Protein AF-A0A497NE46-F1 (afdb_monomer_lite)

pLDDT: mean 87.75, std 7.81, range 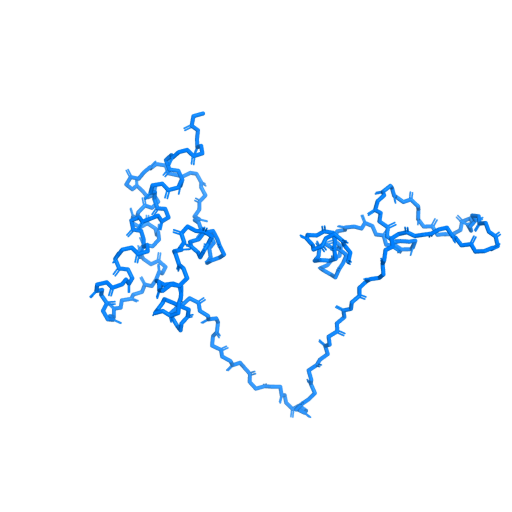[42.44, 93.88]

Structure (mmCIF, N/CA/C/O backbone):
data_AF-A0A497NE46-F1
#
_entry.id   AF-A0A497NE46-F1
#
loop_
_atom_site.group_PDB
_atom_site.id
_atom_site.type_symbol
_atom_site.label_atom_id
_atom_site.label_alt_id
_atom_site.label_comp_id
_atom_site.label_asym_id
_atom_site.label_entity_id
_atom_site.label_seq_id
_atom_site.pdbx_PDB_ins_code
_atom_site.Cartn_x
_atom_site.Cartn_y
_atom_site.Cartn_z
_atom_site.occupancy
_atom_site.B_iso_or_equiv
_atom_site.auth_seq_id
_atom_site.auth_comp_id
_atom_site.auth_asym_id
_atom_site.auth_atom_id
_atom_site.pdbx_PDB_model_num
ATOM 1 N N . MET A 1 1 ? -21.621 10.055 -6.310 1.00 42.44 1 MET A N 1
ATOM 2 C CA . MET A 1 1 ? -22.178 10.102 -4.934 1.00 42.44 1 MET A CA 1
ATOM 3 C C . MET A 1 1 ? -21.573 9.051 -3.993 1.00 42.44 1 MET A C 1
ATOM 5 O O . MET A 1 1 ? -21.725 9.188 -2.791 1.00 42.44 1 MET A O 1
ATOM 9 N N . SER A 1 2 ? -20.816 8.067 -4.496 1.00 56.44 2 SER A N 1
ATOM 10 C CA . SER A 1 2 ? -20.234 6.957 -3.716 1.00 56.44 2 SER A CA 1
ATOM 11 C C . SER A 1 2 ? -18.991 7.302 -2.876 1.00 56.44 2 SER A C 1
ATOM 13 O O . SER A 1 2 ? -18.646 6.561 -1.963 1.00 56.44 2 SER A O 1
ATOM 15 N N . ASN A 1 3 ? -18.299 8.411 -3.171 1.00 61.47 3 ASN A N 1
ATOM 16 C CA . ASN A 1 3 ? -17.055 8.759 -2.470 1.00 61.47 3 ASN A CA 1
ATOM 17 C C . ASN A 1 3 ? -17.287 9.319 -1.061 1.00 61.47 3 ASN A C 1
ATOM 19 O O . ASN A 1 3 ? -16.442 9.119 -0.196 1.00 61.47 3 ASN A O 1
ATOM 23 N N . ASN A 1 4 ? -18.412 9.997 -0.810 1.00 78.19 4 ASN A N 1
ATOM 24 C CA . ASN A 1 4 ? -18.645 10.623 0.495 1.00 78.19 4 ASN A CA 1
ATOM 25 C C . ASN A 1 4 ? -19.011 9.580 1.562 1.00 78.19 4 ASN A C 1
ATOM 27 O O . ASN A 1 4 ? -18.417 9.549 2.634 1.00 78.19 4 ASN A O 1
ATOM 31 N N . THR A 1 5 ? -19.874 8.623 1.208 1.00 86.38 5 THR A N 1
ATOM 32 C CA . THR A 1 5 ? -20.261 7.514 2.095 1.00 86.38 5 THR A CA 1
ATOM 33 C C . THR A 1 5 ? -19.079 6.613 2.455 1.00 86.38 5 THR A C 1
ATOM 35 O O . THR A 1 5 ? -18.975 6.148 3.587 1.00 86.38 5 THR A O 1
ATOM 38 N N . SER A 1 6 ? -18.142 6.397 1.523 1.00 86.25 6 SER A N 1
ATOM 39 C CA . SER A 1 6 ? -16.916 5.642 1.805 1.00 86.25 6 SER A CA 1
ATOM 40 C C . SER A 1 6 ? -15.993 6.370 2.787 1.00 86.25 6 SER A C 1
ATOM 42 O O . SER A 1 6 ? -15.397 5.719 3.645 1.00 86.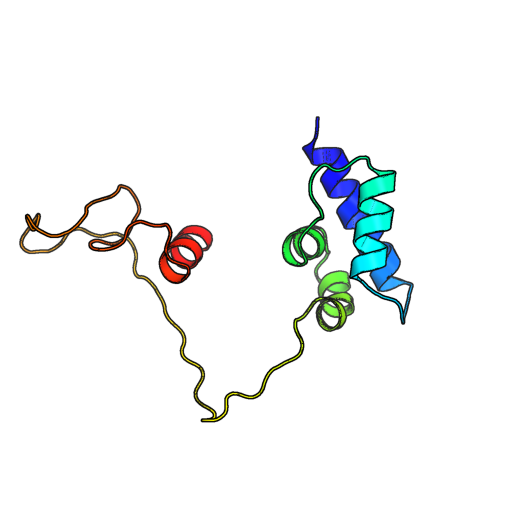25 6 SER A O 1
ATOM 44 N N . ARG A 1 7 ? -15.871 7.700 2.685 1.00 89.31 7 ARG A N 1
ATOM 45 C CA . ARG A 1 7 ? -15.066 8.503 3.621 1.00 89.31 7 ARG A CA 1
ATOM 46 C C . ARG A 1 7 ? -15.676 8.521 5.014 1.00 89.31 7 ARG A C 1
ATOM 48 O O . ARG A 1 7 ? -14.972 8.276 5.990 1.00 89.31 7 ARG A O 1
ATOM 55 N N . GLU A 1 8 ? -16.987 8.726 5.104 1.00 91.00 8 GLU A N 1
ATOM 56 C CA . GLU A 1 8 ? -17.732 8.684 6.368 1.00 91.00 8 GLU A CA 1
ATOM 57 C C . GLU A 1 8 ? -17.586 7.325 7.064 1.00 91.00 8 GLU A C 1
ATOM 59 O O . GLU A 1 8 ? -17.292 7.267 8.258 1.00 91.00 8 GLU A O 1
ATOM 64 N N . ALA A 1 9 ? -17.684 6.229 6.307 1.00 91.31 9 ALA A N 1
ATOM 65 C CA . ALA A 1 9 ? -17.449 4.884 6.818 1.00 91.31 9 ALA A CA 1
ATOM 66 C C . ALA A 1 9 ? -16.012 4.693 7.337 1.00 91.31 9 ALA A C 1
ATOM 68 O O . ALA A 1 9 ? -15.815 4.156 8.430 1.00 91.31 9 ALA A O 1
ATOM 69 N N . CYS A 1 10 ? -14.995 5.143 6.592 1.00 90.88 10 CYS A N 1
ATOM 70 C CA . CYS A 1 10 ? -13.600 5.098 7.044 1.00 90.88 10 CYS A CA 1
ATOM 71 C C . CYS A 1 10 ? -13.397 5.902 8.335 1.00 90.88 10 CYS A C 1
ATOM 73 O O . CYS A 1 10 ? -12.736 5.424 9.261 1.00 90.88 10 CYS A O 1
ATOM 75 N N . ARG A 1 11 ? -14.011 7.087 8.425 1.00 92.31 11 ARG A N 1
ATOM 76 C CA . ARG A 1 11 ? -13.951 7.946 9.610 1.00 92.31 11 ARG A CA 1
ATOM 77 C C . ARG A 1 11 ? -14.626 7.292 10.817 1.00 92.31 11 ARG A C 1
ATOM 79 O O . ARG A 1 11 ? -14.056 7.325 11.905 1.00 92.31 11 ARG A O 1
ATOM 86 N N . GLU A 1 12 ? -15.778 6.642 10.644 1.00 92.06 12 GLU A N 1
ATOM 87 C CA . GLU A 1 12 ? -16.445 5.903 11.727 1.00 92.06 12 GLU A CA 1
ATOM 88 C C . GLU A 1 12 ? -15.588 4.730 12.226 1.00 92.06 12 GLU A C 1
ATOM 90 O O . GLU A 1 12 ? -15.398 4.577 13.435 1.00 92.06 12 GLU A O 1
ATOM 95 N N . VAL A 1 13 ? -14.999 3.941 11.318 1.00 91.44 13 VAL A N 1
ATOM 96 C CA . VAL A 1 13 ? -14.064 2.866 11.698 1.00 91.44 13 VAL A CA 1
ATOM 97 C C . VAL A 1 13 ? -12.892 3.431 12.502 1.00 91.44 13 VAL A C 1
ATOM 99 O O . VAL A 1 13 ? -12.521 2.857 13.527 1.00 91.44 13 VAL A O 1
ATOM 102 N N . LEU A 1 14 ? -12.332 4.564 12.076 1.00 91.62 14 LEU A N 1
ATOM 103 C CA . LEU A 1 14 ? -11.218 5.220 12.754 1.00 91.62 14 LEU A CA 1
ATOM 104 C C . LEU A 1 14 ? -11.585 5.688 14.170 1.00 91.62 14 LEU A C 1
ATOM 106 O O . LEU A 1 14 ? -10.837 5.417 15.109 1.00 91.62 14 LEU A O 1
ATOM 110 N N . GLN A 1 15 ? -12.751 6.313 14.352 1.00 90.69 15 GLN A N 1
ATOM 111 C CA . GLN A 1 15 ? -13.217 6.730 15.678 1.00 90.69 15 GLN A CA 1
ATOM 112 C C . GLN A 1 15 ? -13.415 5.532 16.611 1.00 90.69 15 GLN A C 1
ATOM 114 O O . GLN A 1 15 ? -12.937 5.537 17.746 1.00 90.69 15 GLN A O 1
ATOM 119 N N . ILE A 1 16 ? -14.015 4.446 16.116 1.00 90.06 16 ILE A N 1
ATOM 120 C CA . ILE A 1 16 ? -14.178 3.222 16.909 1.00 90.06 16 ILE A CA 1
ATOM 121 C C . ILE A 1 16 ? -12.811 2.627 17.285 1.00 90.06 16 ILE A C 1
ATOM 123 O O . ILE A 1 16 ? -12.633 2.164 18.414 1.00 90.06 16 ILE A O 1
ATOM 127 N N . LEU A 1 17 ? -11.822 2.675 16.386 1.00 89.38 17 LEU A N 1
ATOM 128 C CA . LEU A 1 17 ? -10.457 2.224 16.672 1.00 89.38 17 LEU A CA 1
ATOM 129 C C . LEU A 1 17 ? -9.728 3.102 17.696 1.00 89.38 17 LEU A C 1
ATOM 131 O O . LEU A 1 17 ? -8.877 2.585 18.420 1.00 89.38 17 LEU A O 1
ATOM 135 N N . LEU A 1 18 ? -10.038 4.394 17.792 1.00 88.44 18 LEU A N 1
ATOM 136 C CA . LEU A 1 18 ? -9.455 5.291 18.794 1.00 88.44 18 LEU A CA 1
ATOM 137 C C . LEU A 1 18 ? -10.037 5.051 20.190 1.00 88.44 18 LEU A C 1
ATOM 139 O O . LEU A 1 18 ? -9.291 5.049 21.171 1.00 88.44 18 LEU A O 1
ATOM 143 N N . THR A 1 19 ? -11.347 4.820 20.280 1.00 87.38 19 THR A N 1
ATOM 144 C CA . THR A 1 19 ? -12.047 4.625 21.558 1.00 87.38 19 THR A CA 1
ATOM 145 C C . THR A 1 19 ? -11.879 3.209 22.105 1.00 87.38 19 THR A C 1
ATOM 147 O O . THR A 1 19 ? -11.740 3.016 23.313 1.00 87.38 19 THR A O 1
ATOM 150 N N . ARG A 1 20 ? -11.886 2.188 21.239 1.00 79.81 20 ARG A N 1
ATOM 151 C CA . ARG A 1 20 ? -11.922 0.781 21.661 1.00 79.81 20 ARG A CA 1
ATOM 152 C C . ARG A 1 20 ? -10.518 0.178 21.733 1.00 79.81 20 ARG A C 1
ATOM 154 O O . ARG A 1 20 ? -9.740 0.275 20.783 1.00 79.81 20 ARG A O 1
ATOM 161 N N . LYS A 1 21 ? -10.180 -0.476 22.851 1.00 65.06 21 LYS A N 1
ATOM 162 C CA . LYS A 1 21 ? -8.885 -1.168 23.023 1.00 65.06 21 LYS A CA 1
ATOM 163 C C . LYS A 1 21 ? -8.814 -2.511 22.288 1.00 65.06 21 LYS A C 1
ATOM 165 O O . LYS A 1 21 ? -7.773 -2.798 21.711 1.00 65.06 21 LYS A O 1
ATOM 170 N N . GLU A 1 22 ? -9.902 -3.282 22.259 1.00 63.53 22 GLU A N 1
ATOM 171 C CA . GLU A 1 22 ? -9.906 -4.668 21.769 1.00 63.53 22 GLU A CA 1
ATOM 172 C C . GLU A 1 22 ? -11.126 -4.987 20.889 1.00 63.53 22 GLU A C 1
ATOM 174 O O . GLU A 1 22 ? -12.218 -4.441 21.076 1.00 63.53 22 GLU A O 1
ATOM 179 N N . GLY A 1 23 ? -10.928 -5.880 19.916 1.00 72.81 23 GLY A N 1
ATOM 180 C CA . GLY A 1 23 ? -11.958 -6.365 18.996 1.00 72.81 23 GLY A CA 1
ATOM 181 C C . GLY A 1 23 ? -11.376 -6.800 17.649 1.00 72.81 23 GLY A C 1
ATOM 182 O O . GLY A 1 23 ? -10.308 -6.343 17.251 1.00 72.81 23 GLY A O 1
ATOM 183 N N . SER A 1 24 ? -12.080 -7.679 16.928 1.00 85.12 24 SER A N 1
ATOM 184 C CA . SER A 1 24 ? -11.691 -8.040 15.555 1.00 85.12 24 SER A CA 1
ATOM 185 C C . SER A 1 24 ? -11.936 -6.856 14.617 1.00 85.12 24 SER A C 1
ATOM 187 O O . SER A 1 24 ? -13.079 -6.424 14.429 1.00 85.12 24 SER A O 1
ATOM 189 N N . LEU A 1 25 ? -10.851 -6.357 14.021 1.00 87.12 25 LEU A N 1
ATOM 190 C CA . LEU A 1 25 ? -10.855 -5.286 13.024 1.00 87.12 25 LEU A CA 1
ATOM 191 C C . LEU A 1 25 ? -11.719 -5.660 11.812 1.00 87.12 25 LEU A C 1
ATOM 193 O O . LEU A 1 25 ? -12.441 -4.827 11.271 1.00 87.12 25 LEU A O 1
ATOM 197 N N . GLU A 1 26 ? -11.688 -6.926 11.409 1.00 88.75 26 GLU A N 1
ATOM 198 C CA . GLU A 1 26 ? -12.425 -7.460 10.265 1.00 88.75 26 GLU A CA 1
ATOM 199 C C . GLU A 1 26 ? -13.931 -7.378 10.512 1.00 88.75 26 GLU A C 1
ATOM 201 O O . GLU A 1 26 ? -14.673 -6.880 9.665 1.00 88.75 26 GLU A O 1
ATOM 206 N N . LYS A 1 27 ? -14.389 -7.788 11.703 1.00 89.75 27 LYS A N 1
ATOM 207 C CA . LYS A 1 27 ? -15.805 -7.681 12.087 1.00 89.75 27 LYS A CA 1
ATOM 208 C C . LYS A 1 27 ? -16.270 -6.228 12.113 1.00 89.75 27 LYS A C 1
ATOM 210 O O . LYS A 1 27 ? -17.368 -5.938 11.644 1.00 89.75 27 LYS A O 1
ATOM 215 N N . LEU A 1 28 ? -15.433 -5.325 12.627 1.00 90.31 28 LEU A N 1
ATOM 216 C CA . LEU A 1 28 ? -15.719 -3.891 12.647 1.00 90.31 28 LEU A CA 1
ATOM 217 C C . LEU A 1 28 ? -15.903 -3.343 11.228 1.00 90.31 28 LEU A C 1
ATOM 219 O O . LEU A 1 28 ? -16.916 -2.711 10.940 1.00 90.31 28 LEU A O 1
ATOM 223 N N . LYS A 1 29 ? -14.965 -3.640 10.326 1.00 90.38 29 LYS A N 1
ATOM 224 C CA . LYS A 1 29 ? -15.044 -3.208 8.928 1.00 90.38 29 LYS A CA 1
ATOM 225 C C . LYS A 1 29 ? -16.289 -3.736 8.227 1.00 90.38 29 LYS A C 1
ATOM 227 O O . LYS A 1 29 ? -16.938 -2.981 7.515 1.00 90.38 29 LYS A O 1
ATOM 232 N N . VAL A 1 30 ? -16.640 -5.007 8.435 1.00 91.56 30 VAL A N 1
ATOM 233 C CA . VAL A 1 30 ? -17.851 -5.608 7.849 1.00 91.56 30 VAL A CA 1
ATOM 234 C C . VAL A 1 30 ? -19.114 -4.943 8.394 1.00 91.56 30 VAL A C 1
ATOM 236 O O . VAL A 1 30 ? -20.029 -4.655 7.626 1.00 91.56 30 VAL A O 1
ATOM 239 N N . MET A 1 31 ? -19.169 -4.675 9.698 1.00 91.44 31 MET A N 1
ATOM 240 C CA . MET A 1 31 ? -20.309 -4.008 10.329 1.00 91.44 31 MET A CA 1
ATOM 241 C C . MET A 1 31 ? -20.520 -2.599 9.765 1.00 91.44 31 MET A C 1
ATOM 243 O O . MET A 1 31 ? -21.628 -2.282 9.332 1.00 91.44 31 MET A O 1
ATOM 247 N N . VAL A 1 32 ? -19.462 -1.789 9.684 1.00 91.31 32 VAL A N 1
ATOM 248 C CA . VAL A 1 32 ? -19.555 -0.433 9.121 1.00 91.31 32 VAL A CA 1
ATOM 249 C C . VAL A 1 32 ? -19.853 -0.478 7.617 1.00 91.31 32 VAL A C 1
ATOM 251 O O . VAL A 1 32 ? -20.715 0.251 7.140 1.00 91.31 32 VAL A O 1
ATOM 254 N N . CYS A 1 33 ? -19.234 -1.397 6.873 1.00 92.31 33 CYS A N 1
ATOM 255 C CA . CYS A 1 33 ? -19.515 -1.614 5.452 1.00 92.31 33 CYS A CA 1
ATOM 256 C C . CYS A 1 33 ? -21.008 -1.891 5.199 1.00 92.31 33 CYS A C 1
ATOM 258 O O . CYS A 1 33 ? -21.607 -1.278 4.318 1.00 92.31 33 CYS A O 1
ATOM 260 N N . ARG A 1 34 ? -21.639 -2.738 6.028 1.00 91.44 34 ARG A N 1
ATOM 261 C CA . ARG A 1 34 ? -23.086 -3.009 5.969 1.00 91.44 34 ARG A CA 1
ATOM 262 C C . ARG A 1 34 ? -23.926 -1.784 6.319 1.00 91.44 34 ARG A C 1
ATOM 264 O O . ARG A 1 34 ? -24.900 -1.520 5.626 1.00 91.44 34 ARG A O 1
ATOM 271 N N . LYS A 1 35 ? -23.546 -1.037 7.361 1.00 91.88 35 LYS A N 1
ATOM 272 C CA . LYS A 1 35 ? -24.253 0.179 7.801 1.00 91.88 35 LYS A CA 1
ATOM 273 C C . LYS A 1 35 ? -24.323 1.236 6.695 1.00 91.88 35 LYS A C 1
ATOM 275 O O . LYS A 1 35 ? -25.363 1.853 6.512 1.00 91.88 35 LYS A O 1
ATOM 280 N N . TYR A 1 36 ? -23.231 1.410 5.953 1.00 90.56 36 TYR A N 1
ATOM 281 C CA . TYR A 1 36 ? -23.120 2.399 4.876 1.00 90.56 36 TYR A CA 1
ATOM 282 C C . TYR A 1 36 ? -23.456 1.845 3.482 1.00 90.56 36 TYR A C 1
ATOM 284 O O . TYR A 1 36 ? -23.357 2.579 2.500 1.00 90.56 36 TYR A O 1
ATOM 292 N N . GLY A 1 37 ? -23.833 0.565 3.369 1.00 89.31 37 GLY A N 1
ATOM 293 C CA . GLY A 1 37 ? -24.150 -0.070 2.087 1.00 89.31 37 GLY A CA 1
ATOM 294 C C . GLY A 1 37 ? -22.979 -0.074 1.097 1.00 89.31 37 GLY A C 1
ATOM 295 O O . GLY A 1 37 ? -23.184 0.108 -0.101 1.00 89.31 37 GLY A O 1
ATOM 296 N N . LEU A 1 38 ? -21.742 -0.225 1.582 1.00 89.81 38 LEU A N 1
ATOM 297 C CA . LEU A 1 38 ? -20.562 -0.206 0.720 1.00 89.81 38 LEU A CA 1
ATOM 298 C C . LEU A 1 38 ? -20.418 -1.520 -0.059 1.00 89.81 38 LEU A C 1
ATOM 300 O O . LEU A 1 38 ? -20.499 -2.614 0.494 1.00 89.81 38 LEU A O 1
ATOM 304 N N . ASN A 1 39 ? -20.096 -1.404 -1.347 1.00 87.50 39 ASN A N 1
ATOM 305 C CA . ASN A 1 39 ? -19.838 -2.556 -2.220 1.00 87.50 39 ASN A CA 1
ATOM 306 C C . ASN A 1 39 ? -18.442 -3.170 -2.014 1.00 87.50 39 ASN A C 1
ATOM 308 O O . ASN A 1 39 ? -18.161 -4.264 -2.497 1.00 87.50 39 ASN A O 1
ATOM 312 N N . LYS A 1 40 ? -17.543 -2.453 -1.331 1.00 89.31 40 LYS A N 1
ATOM 313 C CA . LYS A 1 40 ? -16.161 -2.865 -1.086 1.00 89.31 40 LYS A CA 1
ATOM 314 C C . LYS A 1 40 ? -15.782 -2.541 0.350 1.00 89.31 40 LYS A C 1
ATOM 316 O O . LYS A 1 40 ? -16.045 -1.447 0.840 1.00 89.31 40 LYS A O 1
ATOM 321 N N . ILE A 1 41 ? -15.124 -3.489 1.009 1.00 91.00 41 ILE A N 1
ATOM 322 C CA . ILE A 1 41 ? -14.595 -3.285 2.356 1.00 91.00 41 ILE A CA 1
ATOM 323 C C . ILE A 1 41 ? -13.366 -2.362 2.270 1.00 91.00 41 ILE A C 1
ATOM 325 O O . ILE A 1 41 ? -12.462 -2.655 1.480 1.00 91.00 41 ILE A O 1
ATOM 329 N N . PRO A 1 42 ? -13.290 -1.289 3.078 1.00 89.50 42 PRO A N 1
ATOM 330 C CA . PRO A 1 42 ? -12.150 -0.379 3.060 1.00 89.50 42 PRO A CA 1
ATOM 331 C C . PRO A 1 42 ? -10.862 -1.077 3.516 1.00 89.50 42 PRO A C 1
ATOM 333 O O . PRO A 1 42 ? -10.832 -1.832 4.502 1.00 89.50 42 PRO A O 1
ATOM 336 N N . SER A 1 43 ? -9.768 -0.816 2.803 1.00 90.44 43 SER A N 1
ATOM 337 C CA . SER A 1 43 ? -8.438 -1.303 3.160 1.00 90.44 43 SER A CA 1
ATOM 338 C C . SER A 1 43 ? -7.899 -0.579 4.400 1.00 90.44 43 SER A C 1
ATOM 340 O O . SER A 1 43 ? -8.435 0.434 4.845 1.00 90.44 43 SER A O 1
ATOM 342 N N . ASN A 1 44 ? -6.835 -1.110 5.012 1.00 91.31 44 ASN A N 1
ATOM 343 C CA . ASN A 1 44 ? -6.183 -0.413 6.130 1.00 91.31 44 ASN A CA 1
ATOM 344 C C . ASN A 1 44 ? -5.594 0.932 5.678 1.00 91.31 44 ASN A C 1
ATOM 346 O O . ASN A 1 44 ? -5.596 1.878 6.458 1.00 91.31 44 ASN A O 1
ATOM 350 N N . ALA A 1 45 ? -5.133 1.019 4.426 1.00 88.25 45 ALA A N 1
ATOM 351 C CA . ALA A 1 45 ? -4.632 2.257 3.841 1.00 88.25 45 ALA A CA 1
ATOM 352 C C . ALA A 1 45 ? -5.751 3.297 3.682 1.00 88.25 45 ALA A C 1
ATOM 354 O O . ALA A 1 45 ? -5.551 4.440 4.074 1.00 88.25 45 ALA A O 1
ATOM 355 N N . ASP A 1 46 ? -6.937 2.884 3.218 1.00 90.62 46 ASP A N 1
ATOM 356 C CA . ASP A 1 46 ? -8.092 3.784 3.054 1.00 90.62 46 ASP A CA 1
ATOM 357 C C . ASP A 1 46 ? -8.531 4.398 4.393 1.00 90.62 46 ASP A C 1
ATOM 359 O O . ASP A 1 46 ? -8.875 5.571 4.462 1.00 90.62 46 ASP A O 1
ATOM 363 N N . ILE A 1 47 ? -8.480 3.621 5.480 1.00 91.50 47 ILE A N 1
ATOM 364 C CA . ILE A 1 47 ? -8.798 4.114 6.831 1.00 91.50 47 ILE A CA 1
ATOM 365 C C . ILE A 1 47 ? -7.716 5.084 7.325 1.00 91.50 47 ILE A C 1
ATOM 367 O O . ILE A 1 47 ? -8.033 6.103 7.931 1.00 91.50 47 ILE A O 1
ATOM 371 N N . LEU A 1 48 ? -6.439 4.779 7.068 1.00 90.94 48 LEU A N 1
ATOM 372 C CA . LEU A 1 48 ? -5.316 5.640 7.452 1.00 90.94 48 LEU A CA 1
ATOM 373 C C . LEU A 1 48 ? -5.274 6.953 6.665 1.00 90.94 48 LEU A C 1
ATOM 375 O O . LEU A 1 48 ? -4.772 7.938 7.195 1.00 90.94 48 LEU A O 1
ATOM 379 N N . ALA A 1 49 ? -5.773 6.972 5.429 1.00 90.00 49 ALA A N 1
ATOM 380 C CA . ALA A 1 49 ? -5.833 8.174 4.600 1.00 90.00 49 ALA A CA 1
ATOM 381 C C . ALA A 1 49 ? -6.789 9.240 5.165 1.00 90.00 49 ALA A C 1
ATOM 383 O O . ALA A 1 49 ? -6.607 10.423 4.901 1.00 90.00 49 ALA A O 1
ATOM 384 N N . GLU A 1 50 ? -7.771 8.832 5.973 1.00 91.56 50 GLU A N 1
ATOM 385 C CA . GLU A 1 50 ? -8.738 9.724 6.628 1.00 91.56 50 GLU A CA 1
ATOM 386 C C . GLU A 1 50 ? -8.327 10.094 8.070 1.00 91.56 50 GLU A C 1
ATOM 388 O O . GLU A 1 50 ? -9.093 10.732 8.800 1.00 91.56 50 GLU A O 1
ATOM 393 N N . ALA A 1 51 ? -7.137 9.671 8.513 1.00 91.50 51 ALA A N 1
ATOM 394 C CA . ALA A 1 51 ? -6.588 9.982 9.830 1.00 91.50 51 ALA A CA 1
ATOM 395 C C . ALA A 1 51 ? -5.836 11.320 9.824 1.00 91.50 51 ALA A C 1
ATOM 397 O O . ALA A 1 51 ? -5.047 11.587 8.920 1.00 91.50 51 ALA A O 1
ATOM 398 N N . THR A 1 52 ? -5.996 12.115 10.883 1.00 92.81 52 THR A N 1
ATOM 399 C CA . THR A 1 52 ? -5.029 13.184 11.202 1.00 92.81 52 THR A CA 1
ATOM 400 C C . THR A 1 52 ? -3.707 12.588 11.691 1.00 92.81 52 THR A C 1
ATOM 402 O O . THR A 1 52 ? -3.682 11.441 12.135 1.00 92.81 52 THR A O 1
ATOM 405 N N . ASP A 1 53 ? -2.614 13.355 11.684 1.00 89.81 53 ASP A N 1
ATOM 406 C CA . ASP A 1 53 ? -1.295 12.854 12.109 1.00 89.81 53 ASP A CA 1
ATOM 407 C C . ASP A 1 53 ? -1.297 12.299 13.546 1.00 89.81 53 ASP A C 1
ATOM 409 O O . ASP A 1 53 ? -0.775 11.212 13.800 1.00 89.81 53 ASP A O 1
ATOM 413 N N . LEU A 1 54 ? -1.981 12.986 14.469 1.00 89.88 54 LEU A N 1
ATOM 414 C CA . LEU A 1 54 ? -2.135 12.552 15.865 1.00 89.88 54 LEU A CA 1
ATOM 415 C C . LEU A 1 54 ? -2.961 11.262 15.995 1.00 89.88 54 LEU A C 1
ATOM 417 O O . LEU A 1 54 ? -2.642 10.373 16.785 1.00 89.88 54 LEU A O 1
ATOM 421 N N . GLU A 1 55 ? -4.050 11.139 15.233 1.00 91.94 55 GLU A N 1
ATOM 422 C CA . GLU A 1 55 ? -4.868 9.920 15.228 1.00 91.94 55 GLU A CA 1
ATOM 423 C C . GLU A 1 55 ? -4.109 8.757 14.583 1.00 91.94 55 GLU A C 1
ATOM 425 O O . GLU A 1 55 ? -4.198 7.616 15.046 1.00 91.94 55 GLU A O 1
ATOM 430 N N . ARG A 1 56 ? -3.332 9.052 13.538 1.00 90.31 56 ARG A N 1
ATOM 431 C CA . ARG A 1 56 ? -2.543 8.080 12.791 1.00 90.31 56 ARG A CA 1
ATOM 432 C C . ARG A 1 56 ? -1.571 7.361 13.706 1.00 90.31 56 ARG A C 1
ATOM 434 O O . ARG A 1 56 ? -1.563 6.135 13.697 1.00 90.31 56 ARG A O 1
ATOM 441 N N . GLU A 1 57 ? -0.824 8.087 14.533 1.00 88.88 57 GLU A N 1
ATOM 442 C CA . GLU A 1 57 ? 0.129 7.501 15.483 1.00 88.88 57 GLU A CA 1
ATOM 443 C C . GLU A 1 57 ? -0.551 6.524 16.458 1.00 88.88 57 GLU A C 1
ATOM 445 O O . GLU A 1 57 ? -0.047 5.430 16.720 1.00 88.88 57 GLU A O 1
ATOM 450 N N . ARG A 1 58 ? -1.758 6.862 16.926 1.00 88.81 58 ARG A N 1
ATOM 451 C CA . ARG A 1 58 ? -2.529 6.030 17.865 1.00 88.81 58 ARG A CA 1
ATOM 452 C C . ARG A 1 58 ? -3.125 4.779 17.220 1.00 88.81 58 ARG A C 1
ATOM 454 O O . ARG A 1 58 ? -3.294 3.761 17.896 1.00 88.81 58 ARG A O 1
ATOM 461 N N . VAL A 1 59 ? -3.484 4.846 15.939 1.00 89.50 59 VAL A N 1
ATOM 462 C CA . VAL A 1 59 ? -4.180 3.762 15.223 1.00 89.50 59 VAL A CA 1
ATOM 463 C C . VAL A 1 59 ? -3.209 2.861 14.450 1.00 89.50 59 VAL A C 1
ATOM 465 O O . VAL A 1 59 ? -3.502 1.676 14.260 1.00 89.50 59 VAL A O 1
ATOM 468 N N . LEU A 1 60 ? -2.028 3.362 14.066 1.00 88.31 60 LEU A N 1
ATOM 469 C CA . LEU A 1 60 ? -1.014 2.617 13.310 1.00 88.31 60 LEU A CA 1
ATOM 470 C C . LEU A 1 60 ? -0.706 1.229 13.903 1.00 88.31 60 LEU A C 1
ATOM 472 O O . LEU A 1 60 ? -0.712 0.260 13.141 1.00 88.31 60 LEU A O 1
ATOM 476 N N . PRO A 1 61 ? -0.507 1.067 15.229 1.00 87.38 61 PRO A N 1
ATOM 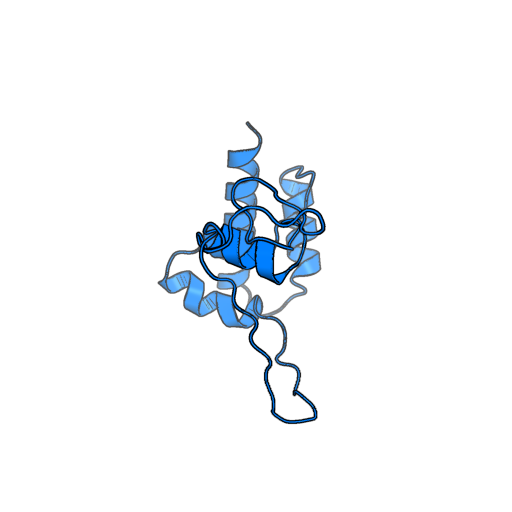477 C CA . PRO A 1 61 ? -0.201 -0.238 15.815 1.00 87.38 61 PRO A CA 1
ATOM 478 C C . PRO A 1 61 ? -1.326 -1.268 15.650 1.00 87.38 61 PRO A C 1
ATOM 480 O O . PRO A 1 61 ? -1.056 -2.464 15.637 1.00 87.38 61 PRO A O 1
ATOM 483 N N . LYS A 1 62 ? -2.580 -0.814 15.508 1.00 86.44 62 LYS A N 1
ATOM 484 C CA . LYS A 1 62 ? -3.763 -1.676 15.338 1.00 86.44 62 LYS A CA 1
ATOM 485 C C . LYS A 1 62 ? -4.005 -2.073 13.881 1.00 86.44 62 LYS A C 1
ATOM 487 O O . LYS A 1 62 ? -4.605 -3.111 13.626 1.00 86.44 62 LYS A O 1
ATOM 492 N N . LEU A 1 63 ? -3.575 -1.240 12.931 1.00 86.50 63 LEU A N 1
ATOM 493 C CA . LEU A 1 63 ? -3.764 -1.466 11.491 1.00 86.50 63 LEU A CA 1
ATOM 494 C C . LEU A 1 63 ? -2.540 -2.080 10.803 1.00 86.50 63 LEU A C 1
ATOM 496 O O . LEU A 1 63 ? -2.640 -2.559 9.669 1.00 86.50 63 LEU A O 1
ATOM 500 N N . ARG A 1 64 ? -1.378 -2.059 11.456 1.00 84.31 64 ARG A N 1
ATOM 501 C CA . ARG A 1 64 ? -0.146 -2.626 10.915 1.00 84.31 64 ARG A CA 1
ATOM 502 C C . ARG A 1 64 ? -0.195 -4.153 10.967 1.00 84.31 64 ARG A C 1
ATOM 504 O O . ARG A 1 64 ? -0.580 -4.752 11.967 1.00 84.31 64 ARG A O 1
ATOM 511 N N . LEU A 1 65 ? 0.234 -4.785 9.876 1.00 79.00 65 LEU A N 1
ATOM 512 C CA . LEU A 1 65 ? 0.443 -6.231 9.831 1.00 79.00 65 LEU A CA 1
ATOM 513 C C . LEU A 1 65 ? 1.457 -6.644 10.901 1.00 79.00 65 LEU A C 1
ATOM 515 O O . LEU A 1 65 ? 2.465 -5.961 11.114 1.00 79.00 65 LEU A O 1
ATOM 519 N N . LYS A 1 66 ? 1.199 -7.781 11.556 1.00 76.56 66 LYS A N 1
ATOM 520 C CA . LYS A 1 66 ? 2.124 -8.345 12.538 1.00 76.56 66 LYS A CA 1
ATOM 521 C C . LYS A 1 66 ? 3.495 -8.525 11.874 1.00 76.56 66 LYS A C 1
ATOM 523 O O . LYS A 1 66 ? 3.555 -9.118 10.795 1.00 76.56 66 LYS A O 1
ATOM 528 N N . PRO A 1 67 ? 4.586 -8.030 12.482 1.00 74.69 67 PRO A N 1
ATOM 529 C CA . PRO A 1 67 ? 5.911 -8.232 11.924 1.00 74.69 67 PRO A CA 1
ATOM 530 C C . PRO A 1 67 ? 6.194 -9.734 11.860 1.00 74.69 67 PRO A C 1
ATOM 532 O O . PRO A 1 67 ? 6.136 -10.434 12.873 1.00 74.69 67 PRO A O 1
ATOM 535 N N . VAL A 1 68 ? 6.479 -10.226 10.660 1.00 76.69 68 VAL A N 1
ATOM 536 C CA . VAL A 1 68 ? 6.993 -11.577 10.444 1.00 76.69 68 VAL A CA 1
ATOM 537 C C . VAL A 1 68 ? 8.514 -11.504 10.418 1.00 76.69 68 VAL A C 1
ATOM 539 O O . VAL A 1 68 ? 9.086 -10.596 9.816 1.00 76.69 68 VAL A O 1
ATOM 542 N N . ARG A 1 69 ? 9.185 -12.424 11.117 1.00 74.56 69 ARG A N 1
ATOM 543 C CA . ARG A 1 69 ? 10.647 -12.508 11.059 1.00 74.56 69 ARG A CA 1
ATOM 544 C C . ARG A 1 69 ? 11.058 -13.045 9.691 1.00 74.56 69 ARG A C 1
ATOM 546 O O . ARG A 1 69 ? 10.568 -14.091 9.275 1.00 74.56 69 ARG A O 1
ATOM 553 N N . SER A 1 70 ? 11.977 -12.348 9.025 1.00 79.75 70 SER A N 1
ATOM 554 C CA . SER A 1 70 ? 12.714 -12.920 7.898 1.00 79.75 70 SER A CA 1
ATOM 555 C C . SER A 1 70 ? 13.654 -14.000 8.436 1.00 79.75 70 SER A C 1
ATOM 557 O O . SER A 1 70 ? 14.400 -13.737 9.380 1.00 79.75 70 SER A O 1
ATOM 559 N N . LEU A 1 71 ? 13.611 -15.206 7.861 1.00 83.25 71 LEU A N 1
ATOM 560 C CA . LEU A 1 71 ? 14.442 -16.340 8.291 1.00 83.25 71 LEU A CA 1
ATOM 561 C C . LEU A 1 71 ? 15.944 -16.040 8.182 1.00 83.25 71 LEU A C 1
ATOM 563 O O . LEU A 1 71 ? 16.719 -16.507 9.008 1.00 83.25 71 LEU A O 1
ATOM 567 N N . SER A 1 72 ? 16.349 -15.241 7.191 1.00 87.69 72 SER A N 1
ATOM 568 C CA . SER A 1 72 ? 17.749 -14.873 6.940 1.00 87.69 72 SER A CA 1
ATOM 569 C C . SER A 1 72 ? 18.157 -13.532 7.556 1.00 87.69 72 SER A C 1
ATOM 571 O O . SER A 1 72 ? 19.308 -13.129 7.425 1.00 87.69 72 SER A O 1
ATOM 573 N N . GLY A 1 73 ? 17.222 -12.787 8.158 1.00 88.06 73 GLY A N 1
ATOM 574 C CA . GLY A 1 73 ? 17.444 -11.394 8.569 1.00 88.06 73 GLY A CA 1
ATOM 575 C C . GLY A 1 73 ? 17.566 -10.399 7.404 1.00 88.06 73 GLY A C 1
ATOM 576 O O . GLY A 1 73 ? 17.630 -9.194 7.641 1.00 88.06 73 GLY A O 1
ATOM 577 N N . ILE A 1 74 ? 17.541 -10.869 6.151 1.00 88.50 74 ILE A N 1
ATOM 578 C CA . ILE A 1 74 ? 17.608 -10.025 4.955 1.00 88.50 74 ILE A CA 1
ATOM 579 C C . ILE A 1 74 ? 16.194 -9.575 4.582 1.00 88.50 74 ILE A C 1
ATOM 581 O O . ILE A 1 74 ? 15.272 -10.391 4.493 1.00 88.50 74 ILE A O 1
ATOM 585 N N . ASN A 1 75 ? 16.036 -8.274 4.340 1.00 88.69 75 ASN A N 1
ATOM 586 C CA . ASN A 1 75 ? 14.807 -7.671 3.832 1.00 88.69 75 ASN A CA 1
ATOM 587 C C . ASN A 1 75 ? 15.080 -7.128 2.427 1.00 88.69 75 ASN A C 1
ATOM 589 O O . ASN A 1 75 ? 15.775 -6.127 2.274 1.00 88.69 75 ASN A O 1
ATOM 593 N N . VAL A 1 76 ? 14.561 -7.806 1.403 1.00 89.94 76 VAL A N 1
ATOM 594 C CA . VAL A 1 76 ? 14.740 -7.394 0.005 1.00 89.94 76 VAL A CA 1
ATOM 595 C C . VAL A 1 76 ? 13.797 -6.233 -0.301 1.00 89.94 76 VAL A C 1
ATOM 597 O O . VAL A 1 76 ? 12.579 -6.373 -0.185 1.00 89.94 76 VAL A O 1
ATOM 600 N N . VAL A 1 77 ? 14.362 -5.096 -0.708 1.00 91.44 77 VAL A N 1
ATOM 601 C CA . VAL A 1 77 ? 13.612 -3.910 -1.136 1.00 91.44 77 VAL A CA 1
ATOM 602 C C . VAL A 1 77 ? 13.852 -3.706 -2.627 1.00 91.44 77 VAL A C 1
ATOM 604 O O . VAL A 1 77 ? 14.970 -3.420 -3.042 1.00 91.44 77 VAL A O 1
ATOM 607 N N . ALA A 1 78 ? 12.804 -3.880 -3.430 1.00 92.25 78 ALA A N 1
ATOM 608 C CA . ALA A 1 78 ? 12.838 -3.603 -4.861 1.00 92.25 78 ALA A CA 1
ATOM 609 C C . ALA A 1 78 ? 12.321 -2.184 -5.127 1.00 92.25 78 ALA A C 1
ATOM 611 O O . ALA A 1 78 ? 11.274 -1.803 -4.602 1.00 92.25 78 ALA A O 1
ATOM 612 N N . LEU A 1 79 ? 13.046 -1.437 -5.956 1.00 91.44 79 LEU A N 1
ATOM 613 C CA . LEU A 1 79 ? 12.714 -0.081 -6.389 1.00 91.44 79 LEU A CA 1
ATOM 614 C C . LEU A 1 79 ? 12.667 -0.038 -7.919 1.00 91.44 79 LEU A C 1
ATOM 616 O O . LEU A 1 79 ? 13.248 -0.901 -8.580 1.00 91.44 79 LEU A O 1
ATOM 620 N N . MET A 1 80 ? 11.980 0.959 -8.467 1.00 92.56 80 MET A N 1
ATOM 621 C CA . MET A 1 80 ? 11.925 1.230 -9.902 1.00 92.56 80 MET A CA 1
ATOM 622 C C . MET A 1 80 ? 12.427 2.645 -10.151 1.00 92.56 80 MET A C 1
ATOM 624 O O . MET A 1 80 ? 12.151 3.540 -9.364 1.00 92.56 80 MET A O 1
ATOM 628 N N . SER A 1 81 ? 13.173 2.846 -11.231 1.00 89.75 81 SER A N 1
ATOM 629 C CA . SER A 1 81 ? 13.519 4.186 -11.697 1.00 89.75 81 SER A CA 1
ATOM 630 C C . SER A 1 81 ? 12.370 4.783 -12.505 1.00 89.75 81 SER A C 1
ATOM 632 O O . SER A 1 81 ? 11.502 4.058 -13.005 1.00 89.75 81 SER A O 1
ATOM 634 N N . LYS A 1 82 ? 12.421 6.102 -12.717 1.00 91.94 82 LYS A N 1
ATOM 635 C CA . LYS A 1 82 ? 11.562 6.773 -13.692 1.00 91.94 82 LYS A CA 1
ATOM 636 C C . LYS A 1 82 ? 11.623 6.071 -15.056 1.00 91.94 82 LYS A C 1
ATOM 638 O O . LYS A 1 82 ? 12.720 5.683 -15.468 1.00 91.94 82 LYS A O 1
ATOM 643 N N . PRO A 1 83 ? 10.487 5.914 -15.764 1.00 91.75 83 PRO A N 1
ATOM 644 C CA . PRO A 1 83 ? 10.500 5.499 -17.159 1.00 91.75 83 PRO A CA 1
ATOM 645 C C . PRO A 1 83 ? 11.356 6.458 -17.991 1.00 91.75 83 PRO A C 1
ATOM 647 O O . PRO A 1 83 ? 11.081 7.657 -18.035 1.00 91.75 83 PRO A O 1
ATOM 650 N N . ASP A 1 84 ? 12.387 5.924 -18.640 1.00 90.62 84 ASP A N 1
ATOM 651 C CA . ASP A 1 84 ? 13.269 6.676 -19.528 1.00 90.62 84 ASP A CA 1
ATOM 652 C C . ASP A 1 84 ? 13.634 5.836 -20.757 1.00 90.62 84 ASP A C 1
ATOM 654 O O . ASP A 1 84 ? 13.534 4.601 -20.758 1.00 90.62 84 ASP A O 1
ATOM 658 N N . ASN A 1 85 ? 14.032 6.513 -21.828 1.00 89.12 85 ASN A N 1
ATOM 659 C CA . ASN A 1 85 ? 14.382 5.881 -23.088 1.00 89.12 85 ASN A CA 1
ATOM 660 C C . ASN A 1 85 ? 15.764 5.227 -23.013 1.00 89.12 85 ASN A C 1
ATOM 662 O O . ASN A 1 85 ? 16.720 5.782 -22.477 1.00 89.12 85 ASN A O 1
ATOM 666 N N . CYS A 1 86 ? 15.891 4.037 -23.604 1.00 90.50 86 CYS A N 1
ATOM 667 C CA . CYS A 1 86 ? 17.180 3.363 -23.689 1.00 90.50 86 CYS A CA 1
ATOM 668 C C . CYS A 1 86 ? 18.137 4.134 -24.622 1.00 90.50 86 CYS A C 1
ATOM 670 O O . CYS A 1 86 ? 17.716 4.565 -25.699 1.00 90.50 86 CYS A O 1
ATOM 672 N N . PRO A 1 87 ? 19.437 4.238 -24.284 1.00 93.50 87 PRO A N 1
ATOM 673 C CA . PRO A 1 87 ? 20.410 5.010 -25.068 1.00 93.50 87 PRO A CA 1
ATOM 674 C C . PRO A 1 87 ? 20.631 4.451 -26.481 1.00 93.50 87 PRO A C 1
ATOM 676 O O . PRO A 1 87 ? 21.013 5.181 -27.388 1.00 93.50 87 PRO A O 1
ATOM 679 N N . HIS A 1 88 ? 20.368 3.159 -26.684 1.00 93.19 88 HIS A N 1
ATOM 680 C CA . HIS A 1 88 ? 20.453 2.487 -27.982 1.00 93.19 88 HIS A CA 1
ATOM 681 C C . HIS A 1 88 ? 19.120 2.502 -28.760 1.00 93.19 88 HIS A C 1
ATOM 683 O O . HIS A 1 88 ? 18.985 1.818 -29.774 1.00 93.19 88 HIS A O 1
ATOM 689 N N . GLY A 1 89 ? 18.098 3.205 -28.264 1.00 90.19 89 GLY A N 1
ATOM 690 C CA . GLY A 1 89 ? 16.757 3.212 -28.844 1.00 90.19 89 GLY A CA 1
ATOM 691 C C . GLY A 1 89 ? 15.926 1.965 -28.516 1.00 90.19 89 GLY A C 1
ATOM 692 O O . GLY A 1 89 ? 16.169 1.255 -27.540 1.00 90.19 89 GLY A O 1
ATOM 693 N N . ARG A 1 90 ? 14.892 1.703 -29.324 1.00 89.31 90 ARG A N 1
ATOM 694 C CA . ARG A 1 90 ? 13.897 0.652 -29.057 1.00 89.31 90 ARG A CA 1
ATOM 695 C C . ARG A 1 90 ? 14.444 -0.745 -29.363 1.00 89.31 90 ARG A C 1
ATOM 697 O O . ARG A 1 90 ? 14.801 -1.043 -30.498 1.00 89.31 90 ARG A O 1
ATOM 704 N N . CYS A 1 91 ? 14.417 -1.629 -28.367 1.00 91.56 91 CYS A N 1
ATOM 705 C CA . CYS A 1 91 ? 14.666 -3.058 -28.556 1.00 91.56 91 CYS A CA 1
ATOM 706 C C . CYS A 1 91 ? 13.401 -3.764 -29.072 1.00 91.56 91 CYS A C 1
ATOM 708 O O . CYS A 1 91 ? 12.311 -3.537 -28.551 1.00 91.56 91 CYS A O 1
ATOM 710 N N . VAL A 1 92 ? 13.546 -4.649 -30.065 1.00 92.25 92 VAL A N 1
ATOM 711 C CA . VAL A 1 92 ? 12.427 -5.406 -30.665 1.00 92.25 92 VAL A CA 1
ATOM 712 C C . VAL A 1 92 ? 11.763 -6.355 -29.660 1.00 92.25 92 VAL A C 1
ATOM 714 O O . VAL A 1 92 ? 10.562 -6.593 -29.748 1.00 92.25 92 VAL A O 1
ATOM 717 N N . PHE A 1 93 ? 12.525 -6.868 -28.692 1.00 91.88 93 PHE A N 1
ATOM 718 C CA . PHE A 1 93 ? 12.040 -7.840 -27.709 1.00 91.88 93 PHE A CA 1
ATOM 719 C C . PHE A 1 93 ? 11.430 -7.206 -26.456 1.00 91.88 93 PHE A C 1
ATOM 721 O O . PHE A 1 93 ? 10.668 -7.865 -25.752 1.00 91.88 93 PHE A O 1
ATOM 728 N N . CYS A 1 94 ? 11.764 -5.951 -26.146 1.00 91.62 94 CYS A N 1
ATOM 729 C CA . CYS A 1 94 ? 11.278 -5.312 -24.928 1.00 91.62 94 CYS A CA 1
ATOM 730 C C . CYS A 1 94 ? 9.827 -4.842 -25.108 1.00 91.62 94 CYS A C 1
ATOM 732 O O . CYS A 1 94 ? 9.539 -4.110 -26.062 1.00 91.62 94 CYS A O 1
ATOM 734 N N . PRO A 1 95 ? 8.912 -5.174 -24.177 1.00 90.12 95 PRO A N 1
ATOM 735 C CA . PRO A 1 95 ? 7.633 -4.489 -24.111 1.00 90.12 95 PRO A CA 1
ATOM 736 C C . PRO A 1 95 ? 7.868 -3.005 -23.806 1.00 90.12 95 PRO A C 1
ATOM 738 O O . PRO A 1 95 ? 8.719 -2.644 -22.989 1.00 90.12 95 PRO A O 1
ATOM 741 N N . SER A 1 96 ? 7.107 -2.154 -24.488 1.00 86.44 96 SER A N 1
ATOM 742 C CA . SER A 1 96 ? 7.114 -0.707 -24.303 1.00 86.44 96 SER A CA 1
ATOM 743 C C . SER A 1 96 ? 5.677 -0.277 -24.052 1.00 86.44 96 SER A C 1
ATOM 745 O O . SER A 1 96 ? 4.830 -0.378 -24.941 1.00 86.44 96 SER A O 1
ATOM 747 N N . ILE A 1 97 ? 5.402 0.102 -22.807 1.00 89.25 97 ILE A N 1
ATOM 748 C CA . ILE A 1 97 ? 4.104 0.584 -22.343 1.00 89.25 97 ILE A CA 1
ATOM 749 C C . ILE A 1 97 ? 4.318 1.995 -21.807 1.00 89.25 97 ILE A C 1
ATOM 751 O O . ILE A 1 97 ? 5.317 2.274 -21.146 1.00 89.25 97 ILE A O 1
ATOM 755 N N . GLU A 1 98 ? 3.391 2.890 -22.123 1.00 86.88 98 GLU A N 1
ATOM 756 C CA . GLU A 1 98 ? 3.456 4.284 -21.702 1.00 86.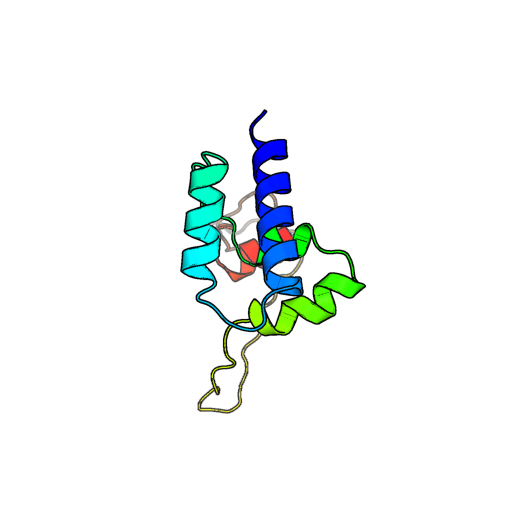88 98 GLU A CA 1
ATOM 757 C C . GLU A 1 98 ? 3.508 4.406 -20.168 1.00 86.88 98 GLU A C 1
ATOM 759 O O . GLU A 1 98 ? 2.786 3.706 -19.459 1.00 86.88 98 GLU A O 1
ATOM 764 N N . ASN A 1 99 ? 4.358 5.305 -19.660 1.00 85.56 99 ASN A N 1
ATOM 765 C CA . ASN A 1 99 ? 4.553 5.573 -18.226 1.00 85.56 99 ASN A CA 1
ATOM 766 C C . ASN A 1 99 ? 5.012 4.367 -17.380 1.00 85.56 99 ASN A C 1
ATOM 768 O O . ASN A 1 99 ? 4.908 4.395 -16.154 1.00 85.56 99 ASN A O 1
ATOM 772 N N . VAL A 1 100 ? 5.576 3.331 -18.009 1.00 91.25 100 VAL A N 1
ATOM 773 C CA . VAL A 1 100 ? 6.123 2.145 -17.337 1.00 91.25 100 VAL A CA 1
ATOM 774 C C . VAL A 1 100 ? 7.599 1.975 -17.724 1.00 91.25 100 VAL A C 1
ATOM 776 O O . VAL A 1 100 ? 7.941 2.177 -18.890 1.00 91.25 100 VAL A O 1
ATOM 779 N N . PRO A 1 101 ? 8.499 1.602 -16.790 1.00 90.50 101 PRO A N 1
ATOM 780 C CA . PRO A 1 101 ? 9.886 1.301 -17.134 1.00 90.50 101 PRO A CA 1
ATOM 781 C C . PRO A 1 101 ? 9.987 0.225 -18.222 1.00 90.50 101 PRO A C 1
ATOM 783 O O . PRO A 1 101 ? 9.224 -0.744 -18.233 1.00 90.50 101 PRO A O 1
ATOM 786 N N . ASN A 1 102 ? 10.957 0.372 -19.125 1.00 89.88 102 ASN A N 1
ATOM 787 C CA . ASN A 1 102 ? 11.157 -0.584 -20.214 1.00 89.88 102 ASN A CA 1
ATOM 788 C C . ASN A 1 102 ? 11.336 -2.009 -19.672 1.00 89.88 102 ASN A C 1
ATOM 790 O O . ASN A 1 102 ? 12.000 -2.225 -18.659 1.00 89.88 102 ASN A O 1
ATOM 794 N N . SER A 1 103 ? 10.784 -2.990 -20.388 1.00 90.44 103 SER A N 1
ATOM 795 C CA . SER A 1 103 ? 10.736 -4.409 -19.991 1.00 90.44 103 SER A CA 1
ATOM 796 C C . SER A 1 103 ? 9.692 -4.789 -18.929 1.00 90.44 103 SER A C 1
ATOM 798 O O . SER A 1 103 ? 9.552 -5.978 -18.651 1.00 90.44 103 SER A O 1
ATOM 800 N N . TYR A 1 104 ? 8.918 -3.840 -18.388 1.00 92.19 104 TYR A N 1
ATOM 801 C CA . TYR A 1 104 ? 7.80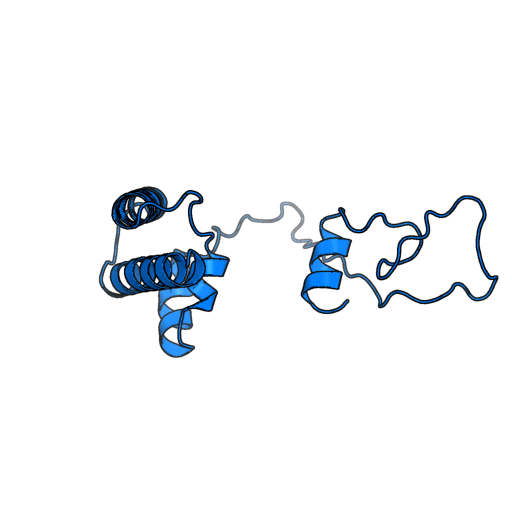7 -4.111 -17.463 1.00 92.19 104 TYR A CA 1
ATOM 802 C C . TYR A 1 104 ? 6.439 -3.920 -18.121 1.00 92.19 104 TYR A C 1
ATOM 804 O O . TYR A 1 104 ? 6.308 -3.266 -19.157 1.00 92.19 104 TYR A O 1
ATOM 812 N N . THR A 1 105 ? 5.400 -4.482 -17.496 1.00 92.50 105 THR A N 1
ATOM 813 C CA . THR A 1 105 ? 4.005 -4.338 -17.944 1.00 92.50 105 THR A CA 1
ATOM 814 C C . THR A 1 105 ? 3.191 -3.332 -17.124 1.00 92.50 105 THR A C 1
ATOM 816 O O . THR A 1 105 ? 2.070 -2.990 -17.501 1.00 92.50 105 THR A O 1
ATOM 819 N N . GLY A 1 106 ? 3.717 -2.876 -15.982 1.00 92.12 106 GLY A N 1
ATOM 820 C CA . GLY A 1 106 ? 3.044 -1.945 -15.070 1.00 92.12 106 GLY A CA 1
ATOM 821 C C . GLY A 1 106 ? 2.058 -2.630 -14.120 1.00 92.12 106 GLY A C 1
ATOM 822 O O . GLY A 1 106 ? 1.434 -1.975 -13.288 1.00 92.12 106 GLY A O 1
ATOM 823 N N . ARG A 1 107 ? 1.913 -3.954 -14.216 1.00 93.12 107 ARG A N 1
ATOM 824 C CA . ARG A 1 107 ? 1.043 -4.760 -13.342 1.00 93.12 107 ARG A CA 1
ATOM 825 C C . ARG A 1 107 ? 1.820 -5.492 -12.255 1.00 93.12 107 ARG A C 1
ATOM 827 O O . ARG A 1 107 ? 1.226 -6.088 -11.360 1.00 93.12 107 ARG A O 1
ATOM 834 N N . GLU A 1 108 ? 3.145 -5.465 -12.330 1.00 93.88 108 GLU A N 1
ATOM 835 C CA . GLU A 1 108 ? 4.018 -6.061 -11.335 1.00 93.88 108 GLU A CA 1
ATOM 836 C C . GLU A 1 108 ? 3.959 -5.256 -10.028 1.00 93.88 108 GLU A C 1
ATOM 838 O O . GLU A 1 108 ? 3.902 -4.023 -10.071 1.00 93.88 108 GLU A O 1
ATOM 843 N N . PRO A 1 109 ? 4.052 -5.903 -8.849 1.00 92.81 109 PRO A N 1
ATOM 844 C CA . PRO A 1 109 ? 3.961 -5.210 -7.564 1.00 92.81 109 PRO A CA 1
ATOM 845 C C . PRO A 1 109 ? 4.945 -4.044 -7.419 1.00 92.81 109 PRO A C 1
ATOM 847 O O . PRO A 1 109 ? 4.582 -2.998 -6.888 1.00 92.81 109 PRO A O 1
ATOM 850 N N . SER A 1 110 ? 6.179 -4.209 -7.901 1.00 92.31 110 SER A N 1
ATOM 851 C CA . SER A 1 110 ? 7.207 -3.168 -7.836 1.00 92.31 110 SER A CA 1
ATOM 852 C C . SER A 1 110 ? 6.912 -2.004 -8.784 1.00 92.31 110 SER A C 1
ATOM 854 O O . SER A 1 110 ? 7.060 -0.855 -8.386 1.00 92.31 110 SER A O 1
ATOM 856 N N . ALA A 1 111 ? 6.436 -2.284 -10.003 1.00 92.12 111 ALA A N 1
ATOM 857 C CA . ALA A 1 111 ? 6.086 -1.253 -10.979 1.00 92.12 111 ALA A CA 1
ATOM 858 C C . ALA A 1 111 ? 4.857 -0.450 -10.526 1.00 92.12 111 ALA A C 1
ATOM 860 O O . ALA A 1 111 ? 4.868 0.776 -10.572 1.00 92.12 111 ALA A O 1
ATOM 861 N N . MET A 1 112 ? 3.832 -1.127 -9.997 1.00 93.69 112 MET A N 1
ATOM 862 C CA . MET A 1 112 ? 2.652 -0.474 -9.424 1.00 93.69 112 MET A CA 1
ATOM 863 C C . MET A 1 112 ? 3.011 0.425 -8.241 1.00 93.69 112 MET A C 1
ATOM 865 O O . MET A 1 112 ? 2.504 1.539 -8.153 1.00 93.69 112 MET A O 1
ATOM 869 N N . ARG A 1 113 ? 3.886 -0.039 -7.338 1.00 93.38 113 ARG A N 1
ATOM 870 C CA . ARG A 1 113 ? 4.355 0.772 -6.204 1.00 93.38 113 ARG A CA 1
ATOM 871 C C . ARG A 1 113 ? 5.191 1.962 -6.654 1.00 93.38 113 ARG A C 1
ATOM 873 O O . ARG A 1 113 ? 5.001 3.031 -6.091 1.00 93.38 113 ARG A O 1
ATOM 880 N N . GLY A 1 114 ? 6.060 1.780 -7.649 1.00 92.81 114 GLY A N 1
ATOM 881 C CA . GLY A 1 114 ? 6.784 2.879 -8.285 1.00 92.81 114 GLY A CA 1
ATOM 882 C C . GLY A 1 114 ? 5.798 3.921 -8.798 1.00 92.81 114 GLY A C 1
ATOM 883 O O . GLY A 1 114 ? 5.745 5.017 -8.272 1.00 92.81 114 GLY A O 1
ATOM 884 N N . MET A 1 115 ? 4.896 3.554 -9.712 1.00 92.75 115 MET A N 1
ATOM 885 C CA . MET A 1 115 ? 3.893 4.486 -10.255 1.00 92.75 115 MET A CA 1
ATOM 886 C C . MET A 1 115 ? 3.036 5.178 -9.181 1.00 92.75 115 MET A C 1
ATOM 888 O O . MET A 1 115 ? 2.771 6.369 -9.299 1.00 92.75 115 MET A O 1
ATOM 892 N N . GLN A 1 116 ? 2.624 4.469 -8.122 1.00 91.94 116 GLN A N 1
ATOM 893 C CA . GLN A 1 116 ? 1.883 5.055 -6.991 1.00 91.94 116 GLN A CA 1
ATOM 894 C C . GLN A 1 116 ? 2.658 6.145 -6.247 1.00 91.94 116 GLN A C 1
ATOM 896 O O . GLN A 1 116 ? 2.039 7.007 -5.631 1.00 91.94 116 GLN A O 1
ATOM 901 N N . ASN A 1 117 ? 3.986 6.072 -6.272 1.00 92.25 117 ASN A N 1
ATOM 902 C CA . ASN A 1 117 ? 4.883 7.058 -5.683 1.00 92.2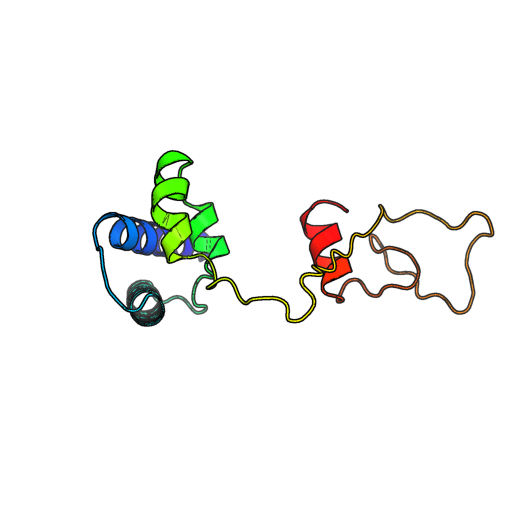5 117 ASN A CA 1
ATOM 903 C C . ASN A 1 117 ? 5.553 7.917 -6.764 1.00 92.25 117 ASN A C 1
ATOM 905 O O . ASN A 1 117 ? 6.564 8.546 -6.483 1.00 92.25 117 ASN A O 1
ATOM 909 N N . GLU A 1 118 ? 4.975 7.940 -7.972 1.00 90.50 118 GLU A N 1
ATOM 910 C CA . GLU A 1 118 ? 5.487 8.676 -9.127 1.00 90.50 118 GLU A CA 1
ATOM 911 C C . GLU A 1 118 ? 6.940 8.304 -9.441 1.00 90.50 118 GLU A C 1
ATOM 913 O O . GLU A 1 118 ? 7.762 9.201 -9.580 1.00 90.50 118 GLU A O 1
ATOM 918 N N . TYR A 1 119 ? 7.159 6.977 -9.570 1.00 73.94 119 TYR A N 1
ATOM 919 C CA . TYR A 1 119 ? 8.414 6.204 -9.682 1.00 73.94 119 TYR A CA 1
ATOM 920 C C . TYR A 1 119 ? 9.361 6.351 -8.483 1.00 73.94 119 TYR A C 1
ATOM 922 O O . TYR A 1 119 ? 10.040 7.389 -8.351 1.00 73.94 119 TYR A O 1
#

Foldseek 3Di:
DQPVLLLVLLVVLLVCLQPDDDDDSVVSQVVSCVVSVPPDRDALVSSLVSDDPVSNVSNVVVRDDDDDQDPVNDDDDDADDWADADPVGDDPPWDDDPRFHINDDCPDPRSVVCVVVVD

Secondary structure (DSSP, 8-state):
-HHHHHHHHHHHHHHHHHH-SSS-HHHHHHHHHHHTT-SSPPPHHHHHHT--HHHHHHHHHHHSPPPPPPTTS-------PPP---TT---SSS---TTS-TT--S-SHHHHHHHHTT-

Radius of gyration: 19.79 Å; chains: 1; bounding box: 45×30×54 Å

Sequence (119 aa):
MSNNTSREACREVLQILLTRKEGSLEKLKVMVCRKYGLNKIPSNADILAEATDLERERVLPKLRLKPVRSLSGINVVALMSKPDNCPHGRCVFCPSIENVPNSYTGREPSAMRGMQNEY